Protein AF-A0A9E5S9M1-F1 (afdb_monomer)

Radius of gyration: 9.49 Å; Cα contacts (8 Å, |Δi|>4): 44; chains: 1; bounding box: 20×18×23 Å

Structure (mmCIF, N/CA/C/O backbone):
data_AF-A0A9E5S9M1-F1
#
_entry.id   AF-A0A9E5S9M1-F1
#
loop_
_atom_site.group_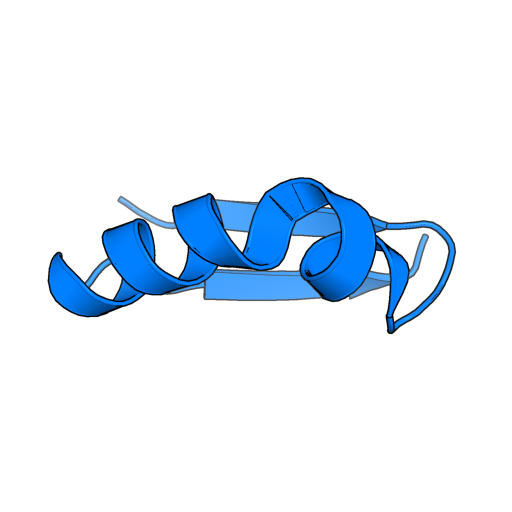PDB
_atom_site.id
_atom_site.type_symbol
_atom_site.label_atom_id
_atom_site.label_alt_id
_atom_site.label_comp_id
_atom_site.label_asym_id
_atom_site.label_entity_id
_atom_site.label_seq_id
_atom_site.pdbx_PDB_ins_code
_atom_site.Cartn_x
_atom_site.Cartn_y
_atom_site.Cartn_z
_atom_site.occupancy
_atom_site.B_iso_or_equiv
_atom_site.auth_seq_id
_atom_site.auth_comp_id
_atom_site.auth_asym_id
_atom_site.auth_atom_id
_atom_site.pdbx_PDB_model_num
ATOM 1 N N . MET A 1 1 ? -12.786 -4.980 10.423 1.00 80.25 1 MET A N 1
ATOM 2 C CA . MET A 1 1 ? -12.609 -5.335 8.995 1.00 80.25 1 MET A CA 1
ATOM 3 C C . MET A 1 1 ? -11.205 -5.895 8.818 1.00 80.25 1 MET A C 1
ATOM 5 O O . MET A 1 1 ? -10.446 -5.847 9.774 1.00 80.25 1 MET A O 1
ATOM 9 N N . ARG A 1 2 ? -10.885 -6.493 7.670 1.00 90.56 2 ARG A N 1
ATOM 10 C CA . ARG A 1 2 ? -9.523 -6.905 7.298 1.00 90.56 2 ARG A CA 1
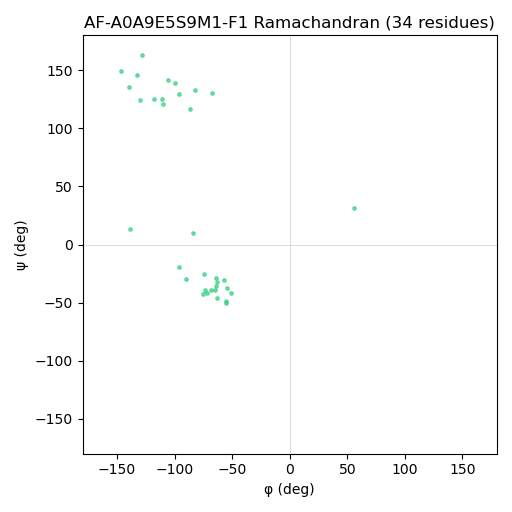ATOM 11 C C . ARG A 1 2 ? -9.257 -6.425 5.880 1.00 90.56 2 ARG A C 1
ATOM 13 O O . A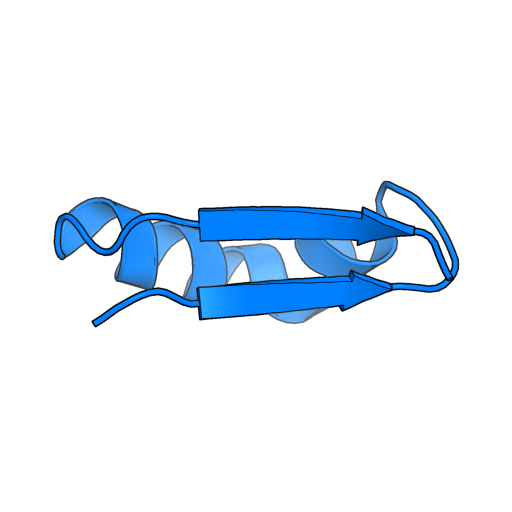RG A 1 2 ? -10.188 -6.410 5.075 1.00 90.56 2 ARG A O 1
ATOM 20 N N . THR A 1 3 ? -8.019 -6.044 5.593 1.00 95.06 3 THR A N 1
ATOM 21 C CA . THR A 1 3 ? -7.620 -5.548 4.273 1.00 95.06 3 THR A CA 1
ATOM 22 C C . THR A 1 3 ? -6.570 -6.472 3.671 1.00 95.06 3 THR A C 1
ATOM 24 O O . THR A 1 3 ? -5.545 -6.739 4.295 1.00 95.06 3 THR A O 1
ATOM 27 N N . LEU A 1 4 ? -6.853 -6.961 2.463 1.00 95.88 4 LEU A N 1
ATOM 28 C CA . LEU A 1 4 ? -5.928 -7.727 1.634 1.00 95.88 4 LEU A CA 1
ATOM 29 C C . LEU A 1 4 ? -5.256 -6.772 0.646 1.00 95.88 4 LEU A C 1
ATOM 31 O O . LEU A 1 4 ? -5.946 -6.002 -0.023 1.00 95.88 4 LEU A O 1
ATOM 35 N N . ILE A 1 5 ? -3.932 -6.825 0.570 1.00 95.69 5 ILE A N 1
ATOM 36 C CA . ILE A 1 5 ? -3.120 -6.035 -0.350 1.00 95.69 5 ILE A CA 1
ATOM 37 C C . ILE A 1 5 ? -2.550 -6.994 -1.391 1.00 95.69 5 ILE A C 1
ATOM 39 O O . ILE A 1 5 ? -1.863 -7.953 -1.043 1.00 95.69 5 ILE A O 1
ATOM 43 N N . LEU A 1 6 ? -2.881 -6.734 -2.654 1.00 96.38 6 LEU A N 1
ATOM 44 C CA . LEU A 1 6 ? -2.434 -7.504 -3.808 1.00 96.38 6 LEU A CA 1
ATOM 45 C C . LEU A 1 6 ? -1.473 -6.647 -4.619 1.00 96.38 6 LEU A C 1
ATOM 47 O O . LEU A 1 6 ? -1.832 -5.535 -5.012 1.00 96.38 6 LEU A O 1
ATOM 51 N N . SER A 1 7 ? -0.280 -7.165 -4.876 1.00 95.88 7 SER A N 1
ATOM 52 C CA . SER A 1 7 ? 0.722 -6.477 -5.684 1.00 95.88 7 SER A CA 1
ATOM 53 C C . SER A 1 7 ? 1.560 -7.468 -6.498 1.00 95.88 7 SER A C 1
ATOM 55 O O . SER A 1 7 ? 1.727 -8.602 -6.059 1.00 95.88 7 SER A O 1
ATOM 57 N N . PRO A 1 8 ? 2.059 -7.091 -7.689 1.00 95.31 8 PRO A N 1
ATOM 58 C CA . PRO A 1 8 ? 2.856 -7.999 -8.517 1.00 95.31 8 PRO A CA 1
ATOM 59 C C . PRO A 1 8 ? 4.278 -8.207 -7.978 1.00 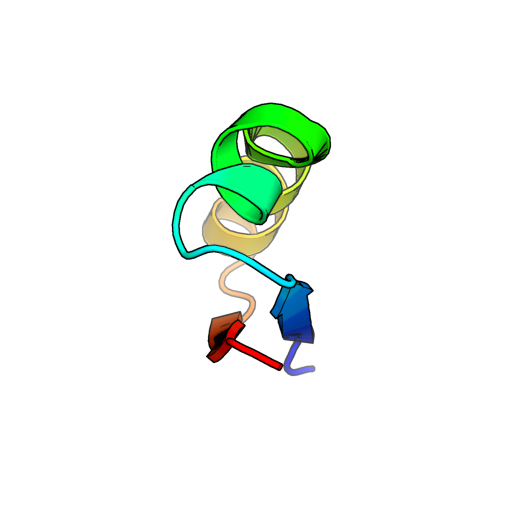95.31 8 PRO A C 1
ATOM 61 O O . PRO A 1 8 ? 4.874 -9.257 -8.199 1.00 95.31 8 PRO A O 1
ATOM 64 N N . HIS A 1 9 ? 4.812 -7.248 -7.219 1.00 96.00 9 HIS A N 1
ATOM 65 C CA . HIS A 1 9 ? 6.057 -7.401 -6.469 1.00 96.00 9 HIS A CA 1
ATOM 66 C C . HIS A 1 9 ? 5.859 -7.001 -5.003 1.00 96.00 9 HIS A C 1
ATOM 68 O O . HIS A 1 9 ? 4.867 -6.367 -4.629 1.00 96.00 9 HIS A O 1
ATOM 74 N N . THR A 1 10 ? 6.796 -7.408 -4.148 1.00 90.81 10 THR A N 1
ATOM 75 C CA . THR A 1 10 ? 6.703 -7.245 -2.689 1.00 90.81 10 THR A CA 1
ATOM 76 C C . THR A 1 10 ? 6.696 -5.778 -2.241 1.00 90.81 10 THR A C 1
ATOM 78 O O . THR A 1 10 ? 6.094 -5.457 -1.222 1.00 90.81 10 THR A O 1
ATOM 81 N N . ASP A 1 11 ? 7.329 -4.885 -2.996 1.00 92.94 11 ASP A N 1
ATOM 82 C CA . ASP A 1 11 ? 7.544 -3.47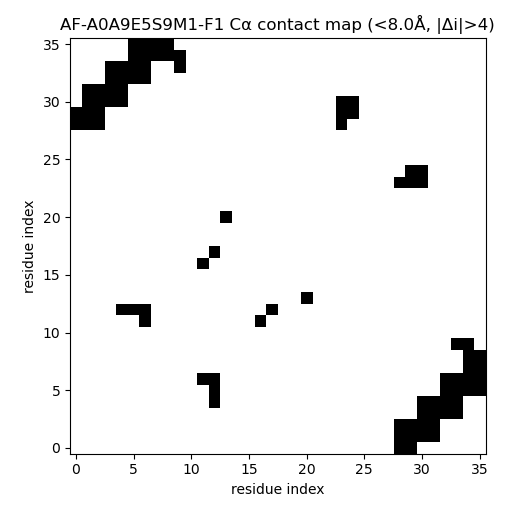1 -2.665 1.00 92.94 11 ASP A CA 1
ATOM 83 C C . ASP A 1 11 ? 6.510 -2.515 -3.284 1.00 92.94 11 ASP A C 1
ATOM 85 O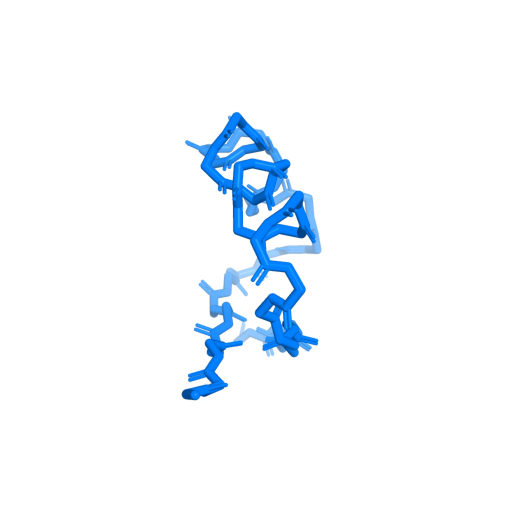 O . ASP A 1 11 ? 6.298 -1.413 -2.777 1.00 92.94 11 ASP A O 1
ATOM 89 N N . ASP A 1 12 ? 5.797 -2.938 -4.328 1.00 96.19 12 ASP A N 1
ATOM 90 C CA . ASP A 1 12 ? 4.815 -2.110 -5.046 1.00 96.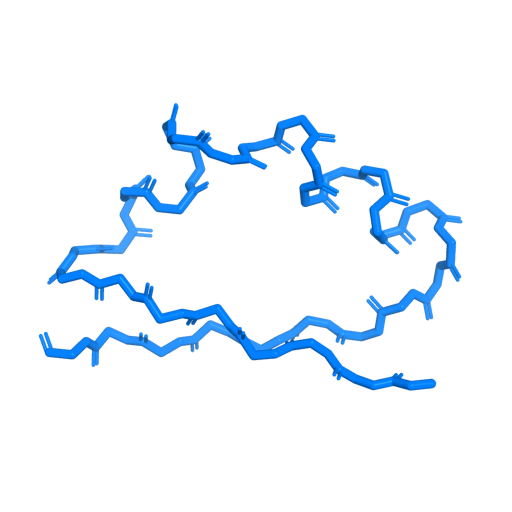19 12 ASP A CA 1
ATOM 91 C C . ASP A 1 12 ? 3.735 -1.514 -4.123 1.00 96.19 12 ASP A C 1
ATOM 93 O O . ASP A 1 12 ? 3.315 -0.365 -4.284 1.00 96.19 12 ASP A O 1
ATOM 97 N N . ALA A 1 13 ? 3.292 -2.279 -3.121 1.00 94.38 13 ALA A N 1
ATOM 98 C CA . ALA A 1 13 ? 2.313 -1.818 -2.142 1.00 94.38 13 ALA A CA 1
ATOM 99 C C . ALA A 1 13 ? 2.843 -0.665 -1.272 1.00 94.38 13 ALA A C 1
ATOM 101 O O . ALA A 1 13 ? 2.107 0.274 -0.960 1.00 94.38 13 ALA A O 1
ATOM 102 N N . GLU A 1 14 ? 4.116 -0.722 -0.889 1.00 95.38 14 GLU A N 1
ATOM 103 C CA . GLU A 1 14 ? 4.769 0.278 -0.044 1.00 95.38 14 GLU A CA 1
ATOM 104 C C . GLU A 1 14 ? 5.075 1.541 -0.853 1.00 95.38 14 GLU A C 1
ATOM 106 O O . GLU A 1 14 ? 4.776 2.652 -0.404 1.00 95.38 14 GLU A O 1
ATOM 111 N N . LEU A 1 15 ? 5.567 1.366 -2.084 1.00 95.50 15 LEU A N 1
ATOM 112 C CA . LEU A 1 15 ? 5.878 2.455 -3.010 1.00 95.50 15 LEU A CA 1
ATOM 113 C C . LEU A 1 15 ? 4.620 3.187 -3.499 1.00 95.50 15 LEU A C 1
ATOM 115 O O . LEU A 1 15 ? 4.623 4.413 -3.609 1.00 95.50 15 LEU A O 1
ATOM 119 N N . GLY A 1 16 ? 3.533 2.460 -3.770 1.00 93.44 16 GLY A N 1
ATOM 120 C CA . GLY A 1 16 ? 2.289 3.031 -4.291 1.00 93.44 16 GLY A CA 1
ATOM 121 C C . GLY A 1 16 ? 1.289 3.472 -3.219 1.00 93.44 16 GLY A C 1
ATOM 122 O O .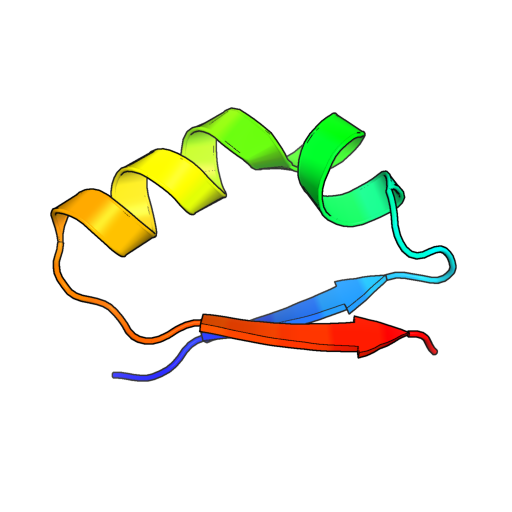 GLY A 1 16 ? 0.495 4.383 -3.454 1.00 93.44 16 GLY A O 1
ATOM 123 N N . CYS A 1 17 ? 1.281 2.825 -2.050 1.00 95.38 17 CYS A N 1
ATOM 124 C CA . CYS A 1 17 ? 0.229 2.980 -1.038 1.00 95.38 17 CYS A CA 1
ATOM 125 C C . CYS A 1 17 ? 0.742 3.048 0.413 1.00 95.38 17 CYS A C 1
ATOM 127 O O . CYS A 1 17 ? -0.074 2.983 1.337 1.00 95.38 17 CYS A O 1
ATOM 129 N N . GLY A 1 18 ? 2.045 3.242 0.653 1.00 95.31 18 GLY A N 1
ATOM 130 C CA . GLY A 1 18 ? 2.636 3.257 2.000 1.00 95.31 18 GLY A CA 1
ATOM 131 C C . GLY A 1 18 ? 1.925 4.183 2.997 1.00 95.31 18 GLY A C 1
ATOM 132 O O . GLY A 1 18 ? 1.631 3.784 4.121 1.00 95.31 18 GLY A O 1
ATOM 133 N N . GLY A 1 19 ? 1.532 5.391 2.575 1.00 96.94 19 GLY A N 1
ATOM 134 C CA . GLY A 1 19 ? 0.790 6.321 3.440 1.00 96.94 19 GLY A CA 1
ATOM 135 C C . GLY A 1 19 ? -0.598 5.813 3.861 1.00 96.94 19 GLY A C 1
ATOM 136 O O . GLY A 1 19 ? -1.029 6.029 4.996 1.00 96.94 19 GLY A O 1
ATOM 137 N N . LEU A 1 20 ? -1.300 5.103 2.973 1.00 96.00 20 LEU A N 1
ATOM 138 C CA . LEU A 1 20 ? -2.586 4.482 3.295 1.00 96.00 20 LEU A CA 1
ATOM 139 C C . LEU A 1 20 ? -2.396 3.277 4.221 1.00 96.00 20 LEU A C 1
ATOM 141 O O . LEU A 1 20 ? -3.156 3.129 5.177 1.00 96.00 20 LEU A O 1
ATOM 145 N N . ILE A 1 21 ? -1.379 2.452 3.964 1.00 96.56 21 ILE A N 1
ATOM 146 C CA . ILE A 1 21 ? -1.002 1.309 4.806 1.00 96.56 21 ILE A CA 1
ATOM 147 C C . ILE A 1 21 ? -0.765 1.774 6.246 1.00 96.56 21 ILE A C 1
ATOM 149 O O . ILE A 1 21 ? -1.407 1.252 7.159 1.00 96.56 21 ILE A O 1
ATOM 153 N N . THR A 1 22 ? 0.041 2.821 6.444 1.00 97.19 22 THR A N 1
ATOM 154 C CA . THR A 1 22 ? 0.282 3.419 7.767 1.00 97.19 22 THR A CA 1
ATOM 155 C C . THR A 1 22 ? -1.023 3.835 8.441 1.00 97.19 22 THR A C 1
ATOM 157 O O . THR A 1 22 ? -1.296 3.437 9.572 1.00 97.19 22 THR A O 1
ATOM 160 N N . LYS A 1 23 ? -1.896 4.547 7.723 1.00 97.44 23 LYS A N 1
ATOM 161 C CA . LYS A 1 23 ? -3.188 5.000 8.259 1.00 97.44 23 LYS A CA 1
ATOM 162 C C . LYS A 1 23 ? -4.128 3.847 8.632 1.00 97.44 23 LYS A C 1
ATOM 164 O O . LYS A 1 23 ? -4.947 3.983 9.541 1.00 97.44 23 LYS A O 1
ATOM 169 N N . LEU A 1 24 ? -4.063 2.721 7.921 1.00 96.50 24 LEU A N 1
ATOM 170 C CA . LEU A 1 24 ? -4.844 1.524 8.243 1.00 96.50 24 LEU A CA 1
ATOM 171 C C . LEU A 1 24 ? -4.288 0.805 9.480 1.00 96.50 24 LEU A C 1
ATOM 173 O O . LEU A 1 24 ? -5.076 0.372 10.324 1.00 96.50 24 LEU A O 1
ATOM 177 N N . ILE A 1 25 ? -2.962 0.744 9.628 1.00 95.56 25 ILE A N 1
ATOM 178 C CA . ILE A 1 25 ? -2.295 0.187 10.815 1.00 95.56 25 ILE A CA 1
ATOM 179 C C . ILE A 1 25 ? -2.643 1.005 12.064 1.00 95.56 25 ILE A C 1
ATOM 181 O O . ILE A 1 25 ? -3.041 0.427 13.074 1.00 95.56 25 ILE A O 1
ATOM 185 N N . GLU A 1 26 ? -2.585 2.339 11.990 1.00 97.62 26 GLU A N 1
ATOM 186 C CA . GLU A 1 26 ? -2.960 3.238 13.097 1.00 97.62 26 GLU A CA 1
ATOM 187 C C . GLU A 1 26 ? -4.400 3.012 13.581 1.00 97.62 26 GLU A C 1
ATOM 189 O O . GLU A 1 26 ? -4.710 3.158 14.762 1.00 97.62 26 GLU A O 1
ATOM 194 N N . LYS A 1 27 ? -5.290 2.596 12.675 1.00 96.62 27 LYS A N 1
ATOM 195 C CA . LYS A 1 27 ? -6.682 2.247 12.983 1.00 96.62 27 LYS A CA 1
ATOM 196 C C . LYS A 1 27 ? -6.868 0.813 13.490 1.00 96.62 27 LYS A C 1
ATOM 198 O O . LYS A 1 27 ? -8.007 0.362 13.591 1.00 96.62 27 LYS A O 1
ATOM 203 N N . GLN A 1 28 ? -5.782 0.100 13.792 1.00 95.19 28 GLN A N 1
ATOM 204 C CA . GLN A 1 28 ? -5.781 -1.308 14.206 1.00 95.19 28 GLN A CA 1
ATOM 205 C C . GLN A 1 28 ? -6.476 -2.223 13.187 1.00 95.19 28 GLN A C 1
ATOM 207 O O . GLN A 1 28 ? -7.089 -3.230 13.542 1.00 95.19 28 GLN A O 1
ATOM 212 N N . ASN A 1 29 ? -6.407 -1.868 11.901 1.00 94.25 29 ASN A N 1
ATOM 213 C CA . ASN A 1 29 ? -6.982 -2.679 10.843 1.00 94.25 29 ASN A CA 1
ATOM 214 C C . ASN A 1 29 ? -5.953 -3.733 10.400 1.00 94.25 29 ASN A C 1
ATOM 216 O O . ASN A 1 29 ? -4.894 -3.361 9.893 1.00 94.25 29 ASN A O 1
ATOM 220 N N . PRO A 1 30 ? -6.227 -5.038 10.565 1.00 93.06 30 PRO A N 1
ATOM 221 C CA . PRO A 1 30 ? -5.267 -6.071 10.211 1.00 93.06 30 PRO A CA 1
ATOM 222 C C . PRO A 1 30 ? -5.053 -6.114 8.697 1.00 93.06 30 PRO A C 1
ATOM 224 O O . PRO A 1 30 ? -6.019 -6.182 7.924 1.00 93.06 30 PRO A O 1
ATOM 227 N N . LEU A 1 31 ? -3.782 -6.107 8.304 1.00 95.38 31 LEU A N 1
ATOM 228 C CA . LEU A 1 31 ? -3.340 -6.170 6.918 1.00 95.38 31 LEU A CA 1
ATOM 229 C C . LEU A 1 31 ? -2.783 -7.558 6.601 1.00 95.38 31 LEU A C 1
ATOM 231 O O . LEU A 1 31 ? -2.102 -8.164 7.429 1.00 95.38 31 LEU A O 1
ATOM 235 N N . LEU A 1 32 ? -3.064 -8.042 5.396 1.00 94.62 32 LEU A N 1
ATOM 236 C C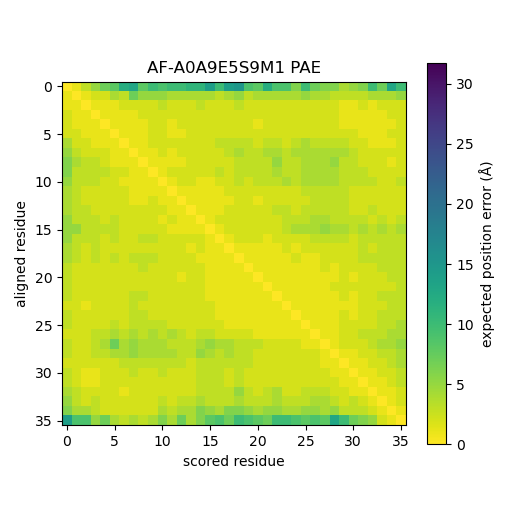A . LEU A 1 32 ? -2.436 -9.225 4.816 1.00 94.62 32 LEU A CA 1
ATOM 237 C C . LEU A 1 32 ? -1.958 -8.865 3.410 1.00 94.62 32 LEU A C 1
ATOM 239 O O . LEU A 1 32 ? -2.758 -8.401 2.604 1.00 94.62 32 LEU A O 1
ATOM 243 N N . GLY A 1 33 ? -0.671 -9.054 3.133 1.00 91.94 33 GLY A N 1
ATOM 244 C CA . GLY A 1 33 ? -0.100 -8.881 1.799 1.00 91.94 33 GLY A CA 1
ATOM 245 C C . GLY A 1 33 ? 0.073 -10.226 1.102 1.00 91.94 33 GLY A C 1
ATOM 246 O O . GLY A 1 33 ? 0.501 -11.192 1.736 1.00 91.94 33 GLY A O 1
ATOM 247 N N . SER A 1 34 ? -0.240 -10.290 -0.189 1.00 91.50 34 SER A N 1
ATOM 248 C CA . SER A 1 34 ? 0.116 -11.422 -1.048 1.00 91.50 34 SER A CA 1
ATOM 249 C C . SER A 1 34 ? 0.560 -10.930 -2.418 1.00 91.50 34 SER A C 1
ATOM 251 O O . SER A 1 34 ? -0.096 -10.071 -3.011 1.00 91.50 34 SER A O 1
ATOM 253 N N . VAL A 1 35 ? 1.651 -11.509 -2.910 1.00 92.19 35 VAL A N 1
ATOM 254 C CA . VAL A 1 35 ? 2.177 -11.238 -4.247 1.00 92.19 35 VAL A CA 1
ATOM 255 C C . VAL A 1 35 ? 1.409 -12.080 -5.271 1.00 92.19 35 VAL A C 1
ATOM 257 O O . VAL A 1 35 ? 1.172 -13.263 -5.010 1.00 92.19 35 VAL A O 1
ATOM 260 N N . LEU A 1 36 ? 0.976 -11.460 -6.375 1.00 82.94 36 LEU A N 1
ATOM 261 C CA . LEU A 1 36 ? 0.249 -12.104 -7.483 1.00 82.94 36 LEU A CA 1
ATOM 262 C C . LEU A 1 36 ? 1.179 -12.579 -8.601 1.00 82.94 36 LEU A C 1
ATOM 264 O O . LEU A 1 36 ? 2.119 -11.829 -8.932 1.00 82.94 36 LEU A O 1
#

Secondary structure (DSSP, 8-state):
--EEEEESSTTHHHHHHHHHHHHHHHTT--EEEEE-

Sequence (36 aa):
MRTLILSPHTDDAELGCGGLITKLIEKQNPLLGSVL

Solvent-accessible surface area (backbone atoms only — not comparable to full-atom values): 2232 Å² total; per-residue (Å²): 124,75,46,79,45,79,28,76,45,91,56,51,51,53,78,76,38,38,74,57,52,52,57,37,49,77,67,73,39,53,75,46,78,48,69,99

Nearest PDB structures (foldseek):
  9bf3-assembly1_B  TM=6.241E-01  e=5.953E+00  Kluyveromyces marxianus
  9c9r-assembly1_A  TM=5.852E-01  e=5.953E+00  Thermochaetoides thermophila
  7omm-assembly1_D  TM=4.909E-01  e=4.494E+00  synthetic construct
  7bg0-assembly2_D  TM=5.230E-01  e=8.461E+00  Escherichia coli K-12

pLDDT: mean 94.22, std 3.56, range [80.25, 97.62]

Mean predicted aligned error: 2.51 Å

Foldseek 3Di:
DADEAEEQDPCCCCVPPVVVVVVCVVVVHHYDYDHD